Protein AF-X1B6C2-F1 (afdb_monomer)

Solvent-accessible surface area (backbone atoms only — not comparable to full-atom values): 7611 Å² total; per-residue (Å²): 133,59,72,67,57,54,52,52,53,50,26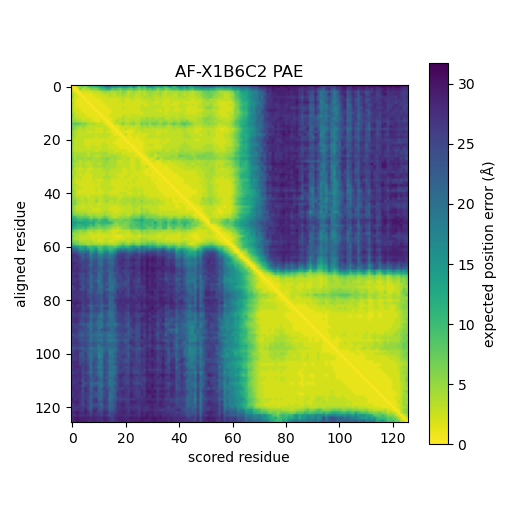,70,75,66,41,70,40,37,66,62,60,54,20,66,75,71,72,48,55,62,69,60,44,48,56,49,50,53,54,34,45,75,67,62,61,32,44,78,46,71,62,84,93,58,32,28,34,27,59,69,63,59,90,86,59,71,65,80,80,78,81,87,82,86,84,79,71,45,77,91,57,55,52,69,60,54,50,51,53,51,36,61,76,67,40,37,83,79,76,36,54,72,70,56,41,54,52,51,51,52,55,51,38,53,55,47,48,52,43,57,76,65,59,82,61,126

Sequence (126 aa):
MKTKDKIIKYIQKHGAVSGKEISEHIGITRQAINKHIKKLLQSGLILKSGITRGAQYYIPQKPSQIRKSESLKRTYLLKNLAEDEVFNEFSILMNLSKNLTKNAFEIVRYVFNEILNNAIEHSQSD

InterPro domains:
  IPR011991 ArsR-like helix-turn-helix domain [cd00090] (6-59)
  IPR036388 Winged helix-like DNA-binding domain superfamily [G3DSA:1.10.10.10] (1-63)
  IPR036390 Winged helix DNA-binding domain superfamily [SSF46785] (3-65)

Foldseek 3Di:
DDLLVLLLVVQVVPFWADLVVSCVVSVHDSVVSVVSVVVCVVVLQWDWDDDDPPTIIHGPDDLVCPDPPPPDDDDDQLVVDDQLVVVVVVCVVNVVVVNDDPVRSVVCSVVSSV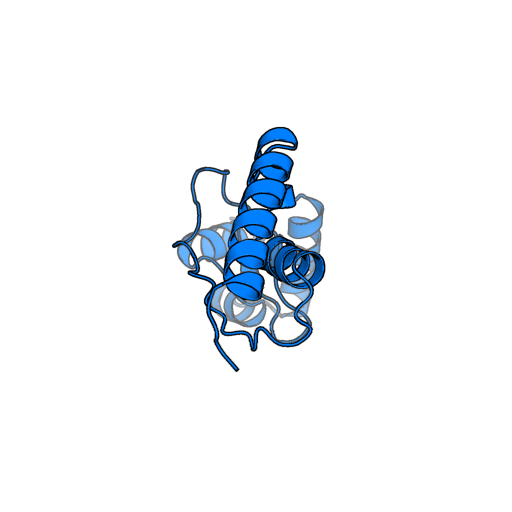VSVCCSVPVPRD

Secondary structure (DSSP, 8-state):
--HHHHHHHHHHHHSSEEHHHHHHHHT--HHHHHHHHHHHHHTTSSEEESSGGG-EEE----TT---S----------TT--HHHHHHHHHHHTTHHHHS-HHHHHHHHHHHHHHHH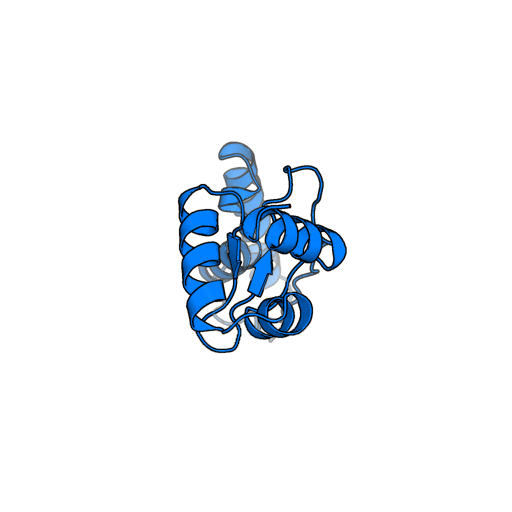HHHHHS---

pLDDT: mean 82.68, std 12.17, range [41.53, 96.88]

Organism: NCBI:txid412755

Structure (mmCIF, N/CA/C/O backbone):
data_AF-X1B6C2-F1
#
_entry.id   AF-X1B6C2-F1
#
loop_
_atom_site.group_PDB
_atom_site.id
_atom_site.type_symbol
_atom_site.label_atom_id
_atom_site.label_alt_id
_atom_site.label_comp_id
_atom_site.label_asym_id
_atom_site.label_entity_id
_atom_site.label_seq_id
_atom_site.pdbx_PDB_ins_code
_atom_site.Cartn_x
_atom_site.Cartn_y
_atom_site.Cartn_z
_atom_site.occupancy
_atom_site.B_iso_or_equiv
_atom_site.auth_seq_id
_atom_site.auth_comp_id
_atom_site.auth_asym_id
_atom_site.auth_atom_id
_atom_site.pdbx_PDB_model_num
ATOM 1 N N . MET A 1 1 ? -23.268 -0.849 27.016 1.00 58.91 1 MET A N 1
ATOM 2 C CA . MET A 1 1 ? -22.109 -0.822 26.083 1.00 58.91 1 MET A CA 1
ATOM 3 C C . MET A 1 1 ? -22.171 0.453 25.252 1.00 58.91 1 MET A C 1
ATOM 5 O O . MET A 1 1 ? -23.235 0.723 24.702 1.00 58.91 1 MET A O 1
ATOM 9 N N . LYS A 1 2 ? -21.098 1.252 25.177 1.00 82.06 2 LYS A N 1
ATOM 10 C CA . LYS A 1 2 ? -21.114 2.520 24.425 1.00 82.06 2 LYS A CA 1
ATOM 11 C C . LYS A 1 2 ? -21.089 2.225 22.917 1.00 82.06 2 LYS A C 1
ATOM 13 O O . LYS A 1 2 ? -20.524 1.224 22.485 1.00 82.06 2 LYS A O 1
ATOM 18 N N . THR A 1 3 ? -21.669 3.102 22.096 1.00 82.50 3 THR A N 1
ATOM 19 C CA . THR A 1 3 ? -21.735 2.944 20.625 1.00 82.50 3 THR A CA 1
ATOM 20 C C . THR A 1 3 ? -20.359 2.720 19.990 1.00 82.50 3 THR A C 1
ATOM 22 O O . THR A 1 3 ? -20.222 1.915 19.077 1.00 82.50 3 THR A O 1
ATOM 25 N N . LYS A 1 4 ? -19.318 3.371 20.525 1.00 82.94 4 LYS A N 1
ATOM 26 C CA . LYS A 1 4 ? -17.924 3.188 20.092 1.00 82.94 4 LYS A CA 1
ATOM 27 C C . LYS A 1 4 ? -17.448 1.737 20.235 1.00 82.94 4 LYS A C 1
ATOM 29 O O . LYS A 1 4 ? -16.837 1.214 19.312 1.00 82.94 4 LYS A O 1
ATOM 34 N N . ASP A 1 5 ? -17.780 1.086 21.347 1.00 84.75 5 ASP A N 1
ATOM 35 C CA . ASP A 1 5 ? -17.354 -0.289 21.632 1.00 84.75 5 ASP A CA 1
ATOM 36 C C . ASP A 1 5 ? -18.027 -1.279 20.674 1.00 84.75 5 ASP A C 1
ATOM 38 O O . ASP A 1 5 ? -17.414 -2.254 20.248 1.00 84.75 5 ASP A O 1
ATOM 42 N N . LYS A 1 6 ? -19.287 -1.008 20.297 1.00 88.12 6 LYS A N 1
ATOM 43 C CA . LYS A 1 6 ? -20.006 -1.793 19.282 1.00 88.12 6 LYS A CA 1
ATOM 44 C C . LYS A 1 6 ? -19.346 -1.671 17.907 1.00 88.12 6 LYS A C 1
ATOM 46 O O . LYS A 1 6 ? -19.156 -2.687 17.250 1.00 88.12 6 LYS A O 1
ATOM 51 N N . ILE A 1 7 ? -18.953 -0.457 17.507 1.00 87.06 7 ILE A N 1
ATOM 52 C CA . ILE A 1 7 ? -18.239 -0.213 16.242 1.00 87.06 7 ILE A CA 1
ATOM 53 C C . ILE A 1 7 ? -16.921 -0.993 16.224 1.00 87.06 7 ILE A C 1
ATOM 55 O O . ILE A 1 7 ? -16.661 -1.729 15.280 1.00 87.06 7 ILE A O 1
ATOM 59 N N . ILE A 1 8 ? -16.122 -0.888 17.288 1.00 86.00 8 ILE A N 1
ATOM 60 C CA . ILE A 1 8 ? -14.834 -1.586 17.389 1.00 86.00 8 ILE A CA 1
ATOM 61 C C . ILE A 1 8 ? -15.025 -3.104 17.312 1.00 86.00 8 ILE A C 1
ATOM 63 O O . ILE A 1 8 ? -14.364 -3.746 16.500 1.00 86.00 8 ILE A O 1
ATOM 67 N N . LYS A 1 9 ? -15.955 -3.681 18.088 1.00 87.31 9 LYS A N 1
ATOM 68 C CA . LYS A 1 9 ? -16.240 -5.127 18.039 1.00 87.31 9 LYS A CA 1
ATOM 69 C C . LYS A 1 9 ? -16.702 -5.585 16.657 1.00 87.31 9 LYS A C 1
ATOM 71 O O . LYS A 1 9 ? -16.320 -6.663 16.212 1.00 87.31 9 LYS A O 1
ATOM 76 N N . TYR A 1 10 ? -17.512 -4.777 15.976 1.00 88.06 10 TYR A N 1
ATOM 77 C CA . TYR A 1 10 ? -17.999 -5.109 14.642 1.00 88.06 10 TYR A CA 1
ATOM 78 C C . TYR A 1 10 ? -16.865 -5.147 13.613 1.00 88.06 10 TYR A C 1
ATOM 80 O O . TYR A 1 10 ? -16.750 -6.124 12.873 1.00 88.06 10 TYR A O 1
ATOM 88 N N . ILE A 1 11 ? -15.995 -4.132 13.625 1.00 87.81 11 ILE A N 1
ATOM 89 C CA . ILE A 1 11 ? -14.803 -4.063 12.771 1.00 87.81 11 ILE A CA 1
ATOM 90 C C . ILE A 1 11 ? -13.833 -5.209 13.110 1.00 87.81 11 ILE A C 1
ATOM 92 O O . ILE A 1 11 ? -13.309 -5.852 12.211 1.00 87.81 11 ILE A O 1
ATOM 96 N N . GLN A 1 12 ? -13.629 -5.534 14.392 1.00 83.81 12 GLN A N 1
ATOM 97 C CA . GLN A 1 12 ? -12.795 -6.676 14.800 1.00 83.81 12 GLN A CA 1
ATOM 98 C C . GLN A 1 12 ? -13.311 -8.010 14.251 1.00 83.81 12 GLN A C 1
ATOM 100 O O . GLN A 1 12 ? -12.510 -8.853 13.860 1.00 83.81 12 GLN A O 1
ATOM 105 N N . LYS A 1 13 ? -14.634 -8.203 14.217 1.00 84.69 13 LYS A N 1
ATOM 106 C CA . LYS A 1 13 ? -15.253 -9.450 13.754 1.00 84.69 13 LYS A CA 1
ATOM 107 C C . LYS A 1 13 ? -15.227 -9.610 12.228 1.00 84.69 13 LYS A C 1
ATOM 109 O O . LYS A 1 13 ? -15.111 -10.733 11.757 1.00 84.69 13 LYS A O 1
ATOM 114 N N . HIS A 1 14 ? -15.340 -8.516 11.474 1.00 79.94 14 HIS A N 1
ATOM 115 C CA . HIS A 1 14 ? -15.505 -8.555 10.010 1.00 79.94 14 HIS A CA 1
ATOM 116 C C . HIS A 1 14 ? -14.296 -8.012 9.228 1.00 79.94 14 HIS A C 1
ATOM 118 O O . HIS A 1 14 ? -14.259 -8.105 8.006 1.00 79.94 14 HIS A O 1
ATOM 124 N N . GLY A 1 15 ? -13.289 -7.455 9.905 1.00 83.00 15 GLY A N 1
ATOM 125 C CA . GLY A 1 15 ? -12.107 -6.880 9.268 1.00 83.00 15 GLY A CA 1
ATOM 126 C C . GLY A 1 15 ? -12.367 -5.480 8.707 1.00 83.00 15 GLY A C 1
ATOM 127 O O . GLY A 1 15 ? -12.557 -4.532 9.467 1.00 83.00 15 GLY A O 1
ATOM 128 N N . ALA A 1 16 ? -12.299 -5.328 7.383 1.00 83.25 16 ALA A N 1
ATOM 129 C CA . ALA A 1 16 ? -12.531 -4.053 6.707 1.00 83.25 16 ALA A CA 1
ATOM 130 C C . ALA A 1 16 ? -14.019 -3.894 6.372 1.00 83.25 16 ALA A C 1
ATOM 132 O O . ALA A 1 16 ? -14.571 -4.687 5.619 1.00 83.25 16 ALA A O 1
ATOM 133 N N . VAL A 1 17 ? -14.659 -2.863 6.924 1.00 87.62 17 VAL A N 1
ATOM 134 C CA . VAL A 1 17 ? -16.105 -2.634 6.777 1.00 87.62 17 VAL A CA 1
ATOM 135 C C . VAL A 1 17 ? -16.413 -1.194 6.394 1.00 87.62 17 VAL A C 1
ATOM 137 O O . VAL A 1 17 ? -15.744 -0.251 6.814 1.00 87.62 17 VAL A O 1
ATOM 140 N N . SER A 1 18 ? -17.453 -0.996 5.604 1.00 88.56 18 SER A N 1
ATOM 141 C CA . SER A 1 18 ? -17.947 0.311 5.192 1.00 88.56 18 SER A CA 1
ATOM 142 C C . SER A 1 18 ? -18.776 0.988 6.286 1.00 88.56 18 SER A C 1
ATOM 144 O O . SER A 1 18 ? -19.364 0.357 7.165 1.00 88.56 18 SER A O 1
ATOM 146 N N . GLY A 1 19 ? -18.908 2.313 6.192 1.00 84.69 19 GLY A N 1
ATOM 147 C CA . GLY A 1 19 ? -19.801 3.065 7.080 1.00 84.69 19 GLY A CA 1
ATOM 148 C C . GLY A 1 19 ? -21.273 2.639 6.967 1.00 84.69 19 GLY A C 1
ATOM 149 O O . GLY A 1 19 ? -22.016 2.774 7.937 1.00 84.69 19 GLY A O 1
ATOM 150 N N . LYS A 1 20 ? -21.688 2.101 5.809 1.00 86.12 20 LYS A N 1
ATOM 151 C CA . LYS A 1 20 ? -23.044 1.581 5.582 1.00 86.12 20 LYS A CA 1
ATOM 152 C C . LYS A 1 20 ? -23.289 0.323 6.416 1.00 86.12 20 LYS A C 1
ATOM 154 O O . LYS A 1 20 ? -24.253 0.299 7.170 1.00 86.12 20 LYS A O 1
ATOM 159 N N . GLU A 1 21 ? -22.382 -0.647 6.355 1.00 86.94 21 GLU A N 1
ATOM 160 C CA . GLU A 1 21 ? -22.498 -1.907 7.105 1.00 86.94 21 GLU A CA 1
ATOM 161 C C . GLU A 1 21 ? -22.519 -1.667 8.618 1.00 86.94 21 GLU A C 1
ATOM 163 O O . GLU A 1 21 ? -23.326 -2.248 9.338 1.00 86.94 21 GLU A O 1
ATOM 168 N N . ILE A 1 22 ? -21.683 -0.744 9.110 1.00 88.12 22 ILE A N 1
ATOM 169 C CA . ILE A 1 22 ? -21.675 -0.375 10.533 1.00 88.12 22 ILE A CA 1
ATOM 170 C C . ILE A 1 22 ? -23.008 0.297 10.924 1.00 88.12 22 ILE A C 1
ATOM 172 O O . ILE A 1 22 ? -23.542 0.038 12.003 1.00 88.12 22 ILE A O 1
ATOM 176 N N . SER A 1 23 ? -23.555 1.161 10.061 1.00 88.31 23 SER A N 1
ATOM 177 C CA . SER A 1 23 ? -24.833 1.857 10.283 1.00 88.31 23 SER A CA 1
ATOM 178 C C . SER A 1 23 ? -26.006 0.881 10.367 1.00 88.31 23 SER A C 1
ATOM 180 O O . SER A 1 23 ? -26.807 0.985 11.295 1.00 88.31 23 SER A O 1
ATOM 182 N N . GLU A 1 24 ? -26.067 -0.081 9.445 1.00 88.25 24 GLU A N 1
ATOM 183 C CA . GLU A 1 24 ? -27.107 -1.114 9.378 1.00 88.25 24 GLU A CA 1
ATOM 184 C C . GLU A 1 24 ? -27.029 -2.070 10.569 1.00 88.25 24 GLU A C 1
ATOM 186 O O . GLU A 1 24 ? -28.045 -2.352 11.196 1.00 88.25 24 GLU A O 1
ATOM 191 N N . HIS A 1 25 ? -25.825 -2.497 10.958 1.00 87.62 25 HIS A N 1
ATOM 192 C CA . HIS A 1 25 ? -25.656 -3.413 12.084 1.00 87.62 25 HIS A CA 1
ATOM 193 C C . HIS A 1 25 ? -25.990 -2.781 13.443 1.00 87.62 25 HIS A C 1
ATOM 195 O O . HIS A 1 25 ? -26.537 -3.435 14.328 1.00 87.62 25 HIS A O 1
ATOM 201 N N . ILE A 1 26 ? -25.624 -1.512 13.646 1.00 86.44 26 ILE A N 1
ATOM 202 C CA . ILE A 1 26 ? -25.802 -0.833 14.939 1.00 86.44 26 ILE A CA 1
ATOM 203 C C . ILE A 1 26 ? -27.188 -0.177 15.047 1.00 86.44 26 ILE A C 1
ATOM 205 O O . ILE A 1 26 ? -27.621 0.131 16.159 1.00 86.44 26 ILE A O 1
ATOM 209 N N . GLY A 1 27 ? -27.891 0.014 13.926 1.00 86.56 27 GLY A N 1
ATOM 210 C CA . GLY A 1 27 ? -29.229 0.609 13.892 1.00 86.56 27 GLY A CA 1
ATOM 211 C C . GLY A 1 27 ? -29.227 2.113 14.172 1.00 86.56 27 GLY A C 1
ATOM 212 O O . GLY A 1 27 ? -30.148 2.631 14.795 1.00 86.56 27 GLY A O 1
ATOM 213 N N . ILE A 1 28 ? -28.172 2.824 13.761 1.00 86.50 28 ILE A N 1
ATOM 214 C CA . ILE A 1 28 ? -28.054 4.280 13.934 1.00 86.50 28 ILE A CA 1
ATOM 215 C C . ILE A 1 28 ? -27.825 4.974 12.597 1.00 86.50 28 ILE A C 1
ATOM 217 O O . ILE A 1 28 ? -27.328 4.371 11.647 1.00 86.50 28 ILE A O 1
ATOM 221 N N . THR A 1 29 ? -28.155 6.264 12.528 1.00 86.88 29 THR A N 1
ATOM 222 C CA . THR A 1 29 ? -28.022 7.044 11.294 1.00 86.88 29 THR A CA 1
ATOM 223 C C . THR A 1 29 ? -26.562 7.167 10.849 1.00 86.88 29 THR A C 1
ATOM 225 O O . THR A 1 29 ? -25.631 7.216 11.661 1.00 86.88 29 THR A O 1
ATOM 228 N N . ARG A 1 30 ? -26.350 7.316 9.536 1.00 83.12 30 ARG A N 1
ATOM 229 C CA . ARG A 1 30 ? -25.013 7.545 8.958 1.00 83.12 30 ARG A CA 1
ATOM 230 C C . ARG A 1 30 ? -24.312 8.769 9.555 1.00 83.12 30 ARG A C 1
ATOM 232 O O . ARG A 1 30 ? -23.100 8.762 9.737 1.00 83.12 30 ARG A O 1
ATOM 239 N N . GLN A 1 31 ? -25.068 9.810 9.898 1.00 85.62 31 GLN A N 1
ATOM 240 C CA . GLN A 1 31 ? -24.543 11.030 10.520 1.00 85.62 31 GLN A CA 1
ATOM 241 C C . GLN A 1 31 ? -23.974 10.747 11.920 1.00 85.62 31 GLN A C 1
ATOM 243 O O . GLN A 1 31 ? -22.869 11.188 12.248 1.00 85.62 31 GLN A O 1
ATOM 248 N N . ALA A 1 32 ? -24.687 9.952 12.726 1.00 86.19 32 ALA A N 1
ATOM 249 C CA . ALA A 1 32 ? -24.223 9.525 14.042 1.00 86.19 32 ALA A CA 1
ATOM 250 C C . ALA A 1 32 ? -22.983 8.620 13.937 1.00 86.19 32 ALA A C 1
ATOM 252 O O . ALA A 1 32 ? -22.004 8.829 14.661 1.00 86.19 32 ALA A O 1
ATOM 253 N N . ILE A 1 33 ? -22.979 7.679 12.985 1.00 88.56 33 ILE A N 1
ATOM 254 C CA . ILE A 1 33 ? -21.820 6.826 12.666 1.00 88.56 33 ILE A CA 1
ATOM 255 C C . ILE A 1 33 ? -20.600 7.681 12.327 1.00 88.56 33 ILE A C 1
ATOM 257 O O . ILE A 1 33 ? -19.548 7.506 12.939 1.00 88.56 33 ILE A O 1
ATOM 261 N N . ASN A 1 34 ? -20.743 8.653 11.424 1.00 86.81 34 ASN A N 1
ATOM 262 C CA . ASN A 1 34 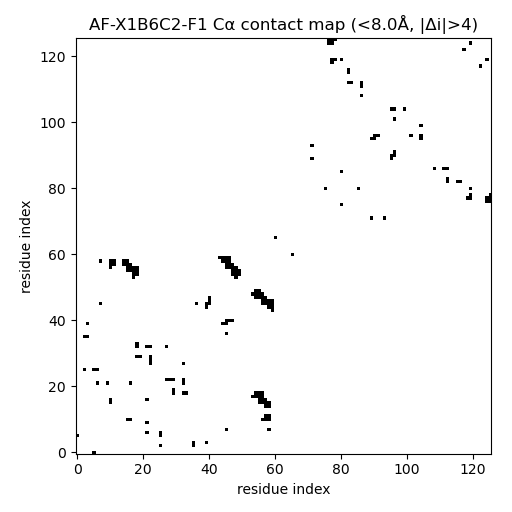? -19.644 9.516 10.991 1.00 86.81 34 ASN A CA 1
ATOM 263 C C . ASN A 1 34 ? -19.022 10.290 12.161 1.00 86.81 34 ASN A C 1
ATOM 265 O O . ASN A 1 34 ? -17.798 10.404 12.243 1.00 86.81 34 ASN A O 1
ATOM 269 N N . LYS A 1 35 ? -19.835 10.765 13.115 1.00 89.44 35 LYS A N 1
ATOM 270 C CA . LYS A 1 35 ? -19.344 11.426 14.336 1.00 89.44 35 LYS A CA 1
ATOM 271 C C . LYS A 1 35 ? -18.506 10.482 15.201 1.00 89.44 35 LYS A C 1
ATOM 273 O O . LYS A 1 35 ? -17.469 10.889 15.727 1.00 89.44 35 LYS A O 1
ATOM 278 N N . HIS A 1 36 ? -18.934 9.230 15.359 1.00 89.38 36 HIS A N 1
ATOM 279 C CA . HIS A 1 36 ? -18.184 8.229 16.120 1.00 89.38 36 HIS A CA 1
ATOM 280 C C . HIS A 1 36 ? -16.905 7.796 15.403 1.00 89.38 36 HIS A C 1
ATOM 282 O O . HIS A 1 36 ? -15.848 7.787 16.029 1.00 89.38 36 HIS A O 1
ATOM 288 N N . ILE A 1 37 ? -16.984 7.519 14.103 1.00 88.19 37 ILE A N 1
ATOM 289 C CA . ILE A 1 37 ? -15.845 7.163 13.253 1.00 88.19 37 ILE A CA 1
ATOM 290 C C . ILE A 1 37 ? -14.796 8.271 13.264 1.00 88.19 37 ILE A C 1
ATOM 292 O O . ILE A 1 37 ? -13.625 7.981 13.477 1.00 88.19 37 ILE A O 1
ATOM 296 N N . LYS A 1 38 ? -15.192 9.544 13.128 1.00 88.19 38 LYS A N 1
ATOM 297 C CA . LYS A 1 38 ? -14.256 10.676 13.194 1.00 88.19 38 LYS A CA 1
ATOM 298 C C . LYS A 1 38 ? -13.482 10.694 14.514 1.00 88.19 38 LYS A C 1
ATOM 300 O O . LYS A 1 38 ? -12.267 10.852 14.496 1.00 88.19 38 LYS A O 1
ATOM 305 N N . LYS A 1 39 ? -14.160 10.466 15.646 1.00 87.12 39 LYS A N 1
ATOM 306 C CA . LYS A 1 39 ? -13.501 10.369 16.960 1.00 87.12 39 LYS A CA 1
ATOM 307 C C . LYS A 1 39 ? -12.570 9.157 17.067 1.00 87.12 39 LYS A C 1
ATOM 309 O O . LYS A 1 39 ? -11.528 9.273 17.694 1.00 87.12 39 LYS A O 1
ATOM 314 N N . LEU A 1 40 ? -12.948 8.014 16.491 1.00 85.62 40 LEU A N 1
ATOM 315 C CA . LEU A 1 40 ? -12.145 6.784 16.514 1.00 85.62 40 LEU A CA 1
ATOM 316 C C . LEU A 1 40 ? -10.904 6.874 15.609 1.00 85.62 40 LEU A C 1
ATOM 318 O O . LEU A 1 40 ? -9.854 6.349 15.971 1.00 85.62 40 LEU A O 1
ATOM 322 N N . LEU A 1 41 ? -11.015 7.563 14.469 1.00 83.94 41 LEU A N 1
ATOM 323 C CA . LEU A 1 41 ? -9.890 7.900 13.592 1.00 83.94 41 LEU A CA 1
ATOM 324 C C . LEU A 1 41 ? -8.926 8.862 14.295 1.00 83.94 41 LEU A C 1
ATOM 326 O O . LEU A 1 41 ? -7.727 8.617 14.309 1.00 83.94 41 LEU A O 1
ATOM 330 N N . GLN A 1 42 ? -9.451 9.920 14.926 1.00 80.31 42 GLN A N 1
ATOM 331 C CA . GLN A 1 42 ? -8.643 10.878 15.694 1.00 80.31 42 GLN A CA 1
ATOM 332 C C . GLN A 1 42 ? -7.898 10.221 16.859 1.00 80.31 42 GLN A C 1
ATOM 334 O O . GLN A 1 42 ? -6.782 10.619 17.166 1.00 80.31 42 GLN A O 1
ATOM 339 N N . SER A 1 43 ? -8.493 9.211 17.499 1.00 78.06 43 SER A N 1
ATOM 340 C CA . SER A 1 43 ? -7.839 8.455 18.569 1.00 78.06 43 SER A CA 1
ATOM 341 C C . SER A 1 43 ? -6.947 7.312 18.069 1.00 78.06 43 SER A C 1
ATOM 343 O O . SER A 1 43 ? -6.463 6.542 18.891 1.00 78.06 43 SER A O 1
ATOM 345 N N . GLY A 1 44 ? -6.794 7.123 16.752 1.00 78.12 44 GLY A N 1
ATOM 346 C CA . GLY A 1 44 ? -5.976 6.053 16.169 1.00 78.12 44 GLY A CA 1
ATOM 347 C C . GLY A 1 44 ? -6.481 4.628 16.430 1.00 78.12 44 GLY A C 1
ATOM 348 O O . GLY A 1 44 ? -5.732 3.676 16.247 1.00 78.12 44 GLY A O 1
ATOM 349 N N . LEU A 1 45 ? -7.737 4.454 16.859 1.00 81.00 45 LEU A N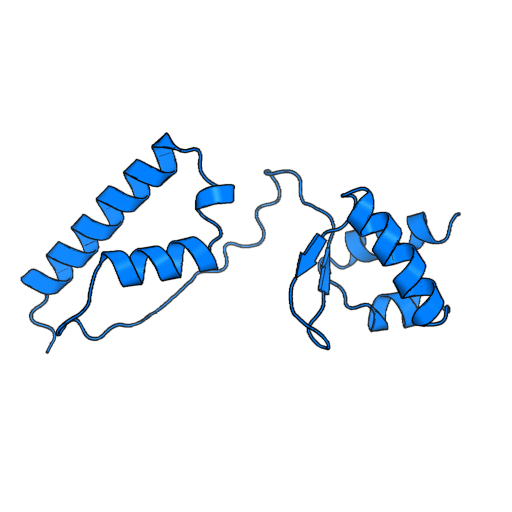 1
ATOM 350 C CA . LEU A 1 45 ? -8.310 3.134 17.175 1.00 81.00 45 LEU A CA 1
ATOM 351 C C . LEU A 1 45 ? -8.810 2.393 15.930 1.00 81.00 45 LEU A C 1
ATOM 353 O O . LEU A 1 45 ? -8.995 1.179 15.969 1.00 81.00 45 LEU A O 1
ATOM 357 N N . ILE A 1 46 ? -9.061 3.124 14.844 1.00 86.25 46 ILE A N 1
ATOM 358 C CA . ILE A 1 46 ? -9.418 2.594 13.527 1.00 86.25 46 ILE A CA 1
ATOM 359 C C . ILE A 1 46 ? -8.630 3.356 12.461 1.00 86.25 46 ILE A C 1
ATOM 361 O O . ILE A 1 46 ? -8.264 4.513 12.664 1.00 86.25 46 ILE A O 1
ATOM 365 N N . LEU A 1 47 ? -8.417 2.727 11.314 1.00 83.00 47 LEU A N 1
ATOM 366 C CA . LEU A 1 47 ? -7.854 3.330 10.112 1.00 83.00 47 LEU A CA 1
ATOM 367 C C . LEU A 1 47 ? -8.894 3.319 8.992 1.00 83.00 47 LEU A C 1
ATOM 369 O O . LEU A 1 47 ? -9.847 2.539 9.024 1.00 83.00 47 LEU A O 1
ATOM 373 N N . LYS A 1 48 ? -8.709 4.203 8.011 1.00 84.19 48 LYS A N 1
ATOM 374 C CA . LYS A 1 48 ? -9.556 4.318 6.821 1.00 84.19 48 LYS A CA 1
ATOM 375 C C . LYS A 1 48 ? -8.728 3.986 5.579 1.00 84.19 48 LYS A C 1
ATOM 377 O O . LYS A 1 48 ? -7.651 4.545 5.415 1.00 84.19 48 LYS A O 1
ATOM 382 N N . SER A 1 49 ? -9.261 3.137 4.705 1.00 79.12 49 SER A N 1
ATOM 383 C CA . SER A 1 49 ? -8.770 2.918 3.339 1.00 79.12 49 SER A CA 1
ATOM 384 C C . SER A 1 49 ? -9.845 3.338 2.335 1.00 79.12 49 SER A C 1
ATOM 386 O O . SER A 1 49 ? -11.035 3.262 2.642 1.00 79.12 49 SER A O 1
ATOM 388 N N . GLY A 1 50 ? -9.434 3.801 1.156 1.00 73.94 50 GLY A N 1
ATOM 389 C CA . GLY A 1 50 ? -10.335 4.220 0.084 1.00 73.94 50 GLY A CA 1
ATOM 390 C C . GLY A 1 50 ? -10.937 5.622 0.242 1.00 73.94 50 GLY A C 1
ATOM 391 O O . GLY A 1 50 ? -10.880 6.275 1.293 1.00 73.94 50 GLY A O 1
ATOM 392 N N . ILE A 1 51 ? -11.542 6.092 -0.849 1.00 69.19 51 ILE A N 1
ATOM 393 C CA . ILE A 1 51 ? -12.104 7.439 -0.994 1.00 69.19 51 ILE A CA 1
ATOM 394 C C . ILE A 1 51 ? -13.623 7.329 -1.189 1.00 69.19 51 ILE A C 1
ATOM 396 O O . ILE A 1 51 ? -14.117 6.379 -1.792 1.00 69.19 51 ILE A O 1
ATOM 400 N N . THR A 1 52 ? -14.367 8.299 -0.647 1.00 70.62 52 THR A N 1
ATOM 401 C CA . THR A 1 52 ? -15.827 8.448 -0.816 1.00 70.62 52 THR A CA 1
ATOM 402 C C . THR A 1 52 ? -16.637 7.159 -0.568 1.00 70.62 52 THR A C 1
ATOM 404 O O . THR A 1 52 ? -16.761 6.736 0.581 1.00 70.62 52 THR A O 1
ATOM 407 N N . ARG A 1 53 ? -17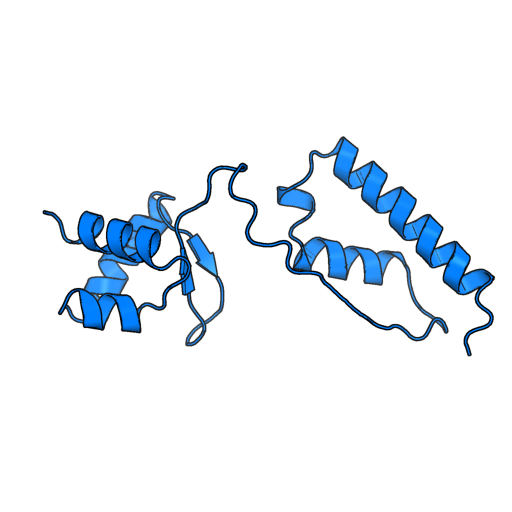.213 6.547 -1.613 1.00 65.38 53 ARG A N 1
ATOM 408 C CA . ARG A 1 53 ? -18.075 5.352 -1.558 1.00 65.38 53 ARG A CA 1
ATOM 409 C C . ARG A 1 53 ? -17.298 4.057 -1.307 1.00 65.38 53 ARG A C 1
ATOM 411 O O . ARG A 1 53 ? -17.893 3.106 -0.816 1.00 65.38 53 ARG A O 1
ATOM 418 N N . GLY A 1 54 ? -15.995 4.043 -1.589 1.00 73.31 54 GLY A N 1
ATOM 419 C CA . GLY A 1 54 ? -15.097 2.917 -1.315 1.00 73.31 54 GLY A CA 1
ATOM 420 C C . GLY A 1 54 ? -14.432 2.981 0.061 1.00 73.31 54 GLY A C 1
ATOM 421 O O . GLY A 1 54 ? -13.500 2.228 0.319 1.00 73.31 54 GLY A O 1
ATOM 422 N N . ALA A 1 55 ? -14.855 3.902 0.934 1.00 79.88 55 ALA A N 1
ATOM 423 C CA . ALA A 1 55 ? -14.262 4.054 2.255 1.00 79.88 55 ALA A CA 1
ATOM 424 C C . ALA A 1 55 ? -14.546 2.835 3.148 1.00 79.88 55 ALA A C 1
ATOM 426 O O . ALA A 1 55 ? -15.693 2.585 3.534 1.00 79.88 55 ALA A O 1
ATOM 427 N N . GLN A 1 56 ? -13.482 2.136 3.531 1.00 85.12 56 GLN A N 1
ATOM 428 C CA . GLN A 1 56 ? -13.502 1.024 4.472 1.00 85.12 56 GLN A CA 1
ATOM 429 C C . GLN A 1 56 ? -12.736 1.377 5.745 1.00 85.12 56 GLN A C 1
ATOM 431 O O . GLN A 1 56 ? -11.696 2.035 5.709 1.00 85.12 56 GLN A O 1
ATOM 436 N N . TYR A 1 57 ? -13.250 0.913 6.877 1.00 86.62 57 TYR A N 1
ATOM 437 C CA . TYR A 1 57 ? -12.699 1.113 8.207 1.00 86.62 57 TYR A CA 1
ATOM 438 C C . TYR A 1 57 ? -12.226 -0.217 8.776 1.00 86.62 57 TYR A C 1
ATOM 440 O O . TYR A 1 57 ? -12.925 -1.221 8.668 1.00 86.62 57 TYR A O 1
ATOM 448 N N . TYR A 1 58 ? -11.047 -0.221 9.388 1.00 85.12 58 TYR A N 1
ATOM 449 C CA . TYR A 1 58 ? -10.428 -1.420 9.948 1.00 85.12 58 TYR A CA 1
ATOM 450 C C . TYR A 1 58 ? -9.649 -1.092 11.223 1.00 85.12 58 TYR A C 1
ATOM 452 O O . TYR A 1 58 ? -9.216 0.042 11.421 1.00 85.12 58 TYR A O 1
ATOM 460 N N . ILE A 1 59 ? -9.465 -2.081 12.098 1.00 85.25 59 ILE A N 1
ATOM 461 C CA . ILE A 1 59 ? -8.610 -1.930 13.282 1.00 85.25 59 ILE A CA 1
ATOM 462 C C . ILE A 1 59 ? -7.147 -1.907 12.820 1.00 85.25 59 ILE A C 1
ATOM 464 O O . ILE A 1 59 ? -6.777 -2.761 12.008 1.00 85.25 59 ILE A O 1
ATOM 468 N N . PRO A 1 60 ? -6.309 -0.971 13.308 1.00 74.25 60 PRO A N 1
ATOM 469 C CA . PRO A 1 60 ? -4.873 -1.046 13.114 1.00 74.25 60 PRO A CA 1
ATOM 470 C C . PRO A 1 60 ? -4.394 -2.360 13.716 1.00 74.25 60 PRO A C 1
ATOM 472 O O . PRO A 1 60 ? -4.409 -2.569 14.929 1.00 74.25 60 PRO A O 1
ATOM 475 N N . GLN A 1 61 ? -4.044 -3.283 12.832 1.00 64.31 61 GLN A N 1
ATOM 476 C CA . GLN A 1 61 ? -3.477 -4.552 13.224 1.00 64.31 61 GLN A CA 1
ATOM 477 C C . GLN A 1 61 ? -2.148 -4.277 13.924 1.00 64.31 61 GLN A C 1
ATOM 479 O O . GLN A 1 61 ? -1.352 -3.454 13.465 1.00 64.31 61 GLN A O 1
ATOM 484 N N . LYS A 1 62 ? -1.907 -4.967 15.046 1.00 52.25 62 LYS A N 1
ATOM 485 C CA . LYS A 1 62 ? -0.537 -5.117 15.540 1.00 52.25 62 LYS A CA 1
ATOM 486 C C . LYS A 1 62 ? 0.310 -5.642 14.366 1.00 52.25 62 LYS A C 1
ATOM 488 O O . LYS A 1 62 ? -0.225 -6.435 13.587 1.00 52.25 62 LYS A O 1
ATOM 493 N N . PRO A 1 63 ? 1.592 -5.258 14.245 1.00 49.91 63 PRO A N 1
ATOM 494 C CA . PRO A 1 63 ? 2.453 -5.657 13.125 1.00 49.91 63 PRO A CA 1
ATOM 495 C C . PRO A 1 63 ? 2.489 -7.174 12.839 1.00 49.91 63 PRO A C 1
ATOM 497 O O . PRO A 1 63 ? 2.908 -7.586 11.767 1.00 49.91 63 PRO A O 1
ATOM 500 N N . SER A 1 64 ? 2.016 -8.010 13.768 1.00 41.53 64 SER A N 1
ATOM 501 C CA . SER A 1 64 ? 1.908 -9.463 13.643 1.00 41.53 64 SER A CA 1
ATOM 502 C C . SER A 1 64 ? 0.673 -9.999 12.902 1.00 41.53 64 SER A C 1
ATOM 504 O O . SER A 1 64 ? 0.618 -11.196 12.642 1.00 41.53 64 SER A O 1
ATOM 506 N N . GLN A 1 65 ? -0.319 -9.178 12.544 1.00 42.84 65 GLN A N 1
ATOM 507 C CA . GLN A 1 65 ? -1.427 -9.607 11.678 1.00 42.84 65 GLN A CA 1
ATOM 508 C C . GLN A 1 65 ? -1.249 -9.028 10.279 1.00 42.84 65 GLN A C 1
ATOM 510 O O . GLN A 1 65 ? -2.062 -8.242 9.801 1.00 42.84 65 GLN A O 1
ATOM 515 N N . ILE A 1 66 ? -0.157 -9.425 9.631 1.00 45.22 66 ILE A N 1
ATOM 516 C CA . ILE A 1 66 ? 0.020 -9.295 8.188 1.00 45.22 66 ILE A CA 1
ATOM 517 C C . ILE A 1 66 ? -1.215 -9.945 7.551 1.00 45.22 66 ILE A C 1
ATOM 519 O O . ILE A 1 66 ? -1.430 -11.154 7.661 1.00 45.22 66 ILE A O 1
ATOM 523 N N . ARG A 1 67 ? -2.092 -9.119 6.966 1.00 44.22 67 ARG A N 1
ATOM 524 C CA . ARG A 1 67 ? -3.177 -9.579 6.089 1.00 44.22 67 ARG A CA 1
ATOM 525 C C . ARG A 1 67 ? -2.568 -10.544 5.079 1.00 44.22 67 ARG A C 1
ATOM 527 O O . ARG A 1 67 ? -1.436 -10.302 4.671 1.00 44.22 67 ARG A O 1
ATOM 534 N N . LYS A 1 68 ? -3.299 -11.610 4.708 1.00 46.34 68 LYS A N 1
ATOM 535 C CA . LYS A 1 68 ? -2.946 -12.512 3.592 1.00 46.34 68 LYS A CA 1
ATOM 536 C C . LYS A 1 68 ? -2.158 -11.714 2.563 1.00 46.34 68 LYS A C 1
ATOM 538 O O . LYS A 1 68 ? -2.723 -10.752 2.055 1.00 46.34 68 LYS A O 1
ATOM 543 N N . SER A 1 69 ? -0.882 -12.064 2.378 1.00 52.91 69 SER A N 1
ATOM 544 C CA . SER A 1 69 ? 0.023 -11.403 1.439 1.00 52.91 69 SER A CA 1
ATOM 545 C C . SER A 1 69 ? -0.746 -11.167 0.145 1.00 52.91 69 SER A C 1
ATOM 547 O O . SER A 1 69 ? -1.062 -12.124 -0.565 1.00 52.91 69 SER A O 1
ATOM 549 N N . GLU A 1 70 ? -1.181 -9.928 -0.088 1.00 59.38 70 GLU A N 1
ATOM 550 C CA . GLU A 1 70 ? -1.765 -9.560 -1.365 1.00 59.38 70 GLU A CA 1
ATOM 551 C C . GLU A 1 70 ? -0.600 -9.664 -2.335 1.00 59.38 70 GLU A C 1
ATOM 553 O O . GLU A 1 70 ? 0.319 -8.848 -2.327 1.00 59.38 70 GLU A O 1
ATOM 558 N N . SER A 1 71 ? -0.569 -10.759 -3.091 1.00 70.38 71 SER A N 1
ATOM 559 C CA . SER A 1 71 ? 0.450 -10.966 -4.102 1.00 70.38 71 SER A CA 1
ATOM 560 C C . SER A 1 71 ? 0.228 -9.921 -5.188 1.00 70.38 71 SER A C 1
ATOM 562 O O . SER A 1 71 ? -0.705 -10.037 -5.987 1.00 70.38 71 SER A O 1
ATOM 564 N N . LEU A 1 72 ? 1.060 -8.885 -5.201 1.00 78.88 72 LEU A N 1
ATOM 565 C CA . LEU A 1 72 ? 1.080 -7.912 -6.279 1.00 78.88 72 LEU A CA 1
ATOM 566 C C . LEU A 1 72 ? 1.765 -8.549 -7.489 1.00 78.88 72 LEU A C 1
ATOM 568 O O . LEU A 1 72 ? 2.936 -8.915 -7.434 1.00 78.88 72 LEU A O 1
ATOM 572 N N . LYS A 1 73 ? 1.013 -8.691 -8.582 1.00 86.06 73 LYS A N 1
ATOM 573 C CA . LYS A 1 73 ? 1.522 -9.156 -9.872 1.00 86.06 73 LYS A CA 1
ATOM 574 C C . LYS A 1 73 ? 1.282 -8.084 -10.931 1.00 86.06 73 LYS A C 1
ATOM 576 O O . LYS A 1 73 ? 0.193 -7.505 -11.011 1.00 86.06 73 LYS A O 1
ATOM 581 N N . ARG A 1 74 ? 2.312 -7.826 -11.730 1.00 86.50 74 ARG A N 1
ATOM 582 C CA . ARG A 1 74 ? 2.322 -6.895 -12.861 1.00 86.50 74 ARG A CA 1
ATOM 583 C C . ARG A 1 74 ? 3.142 -7.498 -13.998 1.00 86.50 74 ARG A C 1
ATOM 585 O O . ARG A 1 74 ? 3.987 -8.359 -13.758 1.00 86.50 74 ARG A O 1
ATOM 592 N N . THR A 1 75 ? 2.862 -7.047 -15.211 1.00 89.62 75 THR A N 1
ATOM 593 C CA . THR A 1 75 ? 3.605 -7.391 -16.424 1.00 89.62 75 THR A CA 1
ATOM 594 C C . THR A 1 75 ? 3.993 -6.081 -17.086 1.00 89.62 75 THR A C 1
ATOM 596 O O . THR A 1 75 ? 3.140 -5.207 -17.229 1.00 89.62 75 THR A O 1
ATOM 599 N N . TYR A 1 76 ? 5.261 -5.953 -17.460 1.00 87.00 76 TYR A N 1
ATOM 600 C CA . TYR A 1 76 ? 5.817 -4.752 -18.070 1.00 87.00 76 TYR A CA 1
ATOM 601 C C . TYR A 1 76 ? 6.436 -5.106 -19.418 1.00 87.00 76 TYR A C 1
ATOM 603 O O . TYR A 1 76 ? 6.993 -6.193 -19.575 1.00 87.00 76 TYR A O 1
ATOM 611 N N . LEU A 1 77 ? 6.336 -4.180 -20.370 1.00 88.50 77 LEU A N 1
ATOM 612 C CA . LEU A 1 77 ? 7.192 -4.184 -21.549 1.00 88.50 77 LEU A CA 1
ATOM 613 C C . LEU A 1 77 ? 8.558 -3.639 -21.125 1.00 88.50 77 LEU A C 1
ATOM 615 O O . LEU A 1 77 ? 8.604 -2.600 -20.471 1.00 88.50 77 LEU A O 1
ATOM 619 N N . LEU A 1 78 ? 9.646 -4.325 -21.474 1.00 87.00 78 LEU A N 1
ATOM 620 C CA . LEU A 1 78 ? 10.989 -3.929 -21.030 1.00 87.00 78 LEU A CA 1
ATOM 621 C C . LEU A 1 78 ? 11.522 -2.699 -21.776 1.00 87.00 78 LEU A C 1
ATOM 623 O O . LEU A 1 78 ? 12.337 -1.949 -21.247 1.00 87.00 78 LEU A O 1
ATOM 627 N N . LYS A 1 79 ? 11.034 -2.450 -22.995 1.00 84.88 79 LYS A N 1
ATOM 628 C CA . LYS A 1 79 ? 11.447 -1.306 -23.809 1.00 84.88 79 LYS A CA 1
ATOM 629 C C . LYS A 1 79 ? 11.138 0.025 -23.112 1.00 84.88 79 LYS A C 1
ATOM 631 O O . LYS A 1 79 ? 9.973 0.356 -22.903 1.00 84.88 79 LYS A O 1
ATOM 636 N N . ASN A 1 80 ? 12.183 0.818 -22.853 1.00 86.19 80 ASN A N 1
ATOM 637 C CA . ASN A 1 80 ? 12.125 2.113 -22.154 1.00 86.19 80 ASN A CA 1
ATOM 638 C C . ASN A 1 80 ? 11.535 2.037 -20.732 1.00 86.19 80 ASN A C 1
ATOM 640 O O . ASN A 1 80 ? 10.998 3.031 -20.241 1.00 86.1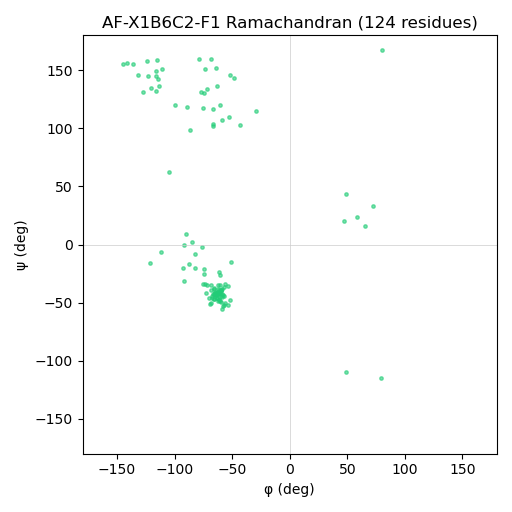9 80 ASN A O 1
ATOM 644 N N . LEU A 1 81 ? 11.588 0.870 -20.087 1.00 89.44 81 LEU A N 1
ATOM 645 C CA . LEU A 1 81 ? 11.131 0.722 -18.712 1.00 89.44 81 LEU A CA 1
ATOM 646 C C . LEU A 1 81 ? 12.151 1.357 -17.762 1.00 89.44 81 LEU A C 1
ATOM 648 O O . LEU A 1 81 ? 13.334 1.066 -17.867 1.00 89.44 81 LEU A O 1
ATOM 652 N N . ALA A 1 82 ? 11.692 2.206 -16.844 1.00 89.62 82 ALA A N 1
ATOM 653 C CA . ALA A 1 82 ? 12.538 2.800 -15.813 1.00 89.62 82 ALA A CA 1
ATOM 654 C C . ALA A 1 82 ? 12.370 2.038 -14.492 1.00 89.62 82 ALA A C 1
ATOM 656 O O . ALA A 1 82 ? 11.272 1.976 -13.930 1.00 89.62 82 ALA A O 1
ATOM 657 N N . GLU A 1 83 ? 13.452 1.471 -13.966 1.00 90.00 83 GLU A N 1
ATOM 658 C CA . GLU A 1 83 ? 13.420 0.571 -12.808 1.00 90.00 83 GLU A CA 1
ATOM 659 C C . GLU A 1 83 ? 12.954 1.296 -11.547 1.00 90.00 83 GLU A C 1
ATOM 661 O O . GLU A 1 83 ? 12.119 0.786 -10.798 1.00 90.00 83 GLU A O 1
ATOM 666 N N . ASP A 1 84 ? 13.439 2.525 -11.354 1.00 87.94 84 ASP A N 1
ATOM 667 C CA . ASP A 1 84 ? 13.054 3.377 -10.230 1.00 87.94 84 ASP A CA 1
ATOM 668 C C . ASP A 1 84 ? 11.555 3.724 -10.253 1.00 87.94 84 ASP A C 1
ATOM 670 O O . ASP A 1 84 ? 10.928 3.811 -9.194 1.00 87.94 84 ASP A O 1
ATOM 674 N N . GLU A 1 85 ? 10.946 3.896 -11.431 1.00 90.75 85 GLU A N 1
ATOM 675 C CA . GLU A 1 85 ? 9.502 4.147 -11.540 1.00 90.75 85 GLU A CA 1
ATOM 676 C C . GLU A 1 85 ? 8.697 2.915 -11.118 1.00 90.75 85 GLU A C 1
ATOM 678 O O . GLU A 1 85 ? 7.760 3.028 -10.319 1.00 90.75 85 GLU A O 1
ATOM 683 N N . VAL A 1 86 ? 9.111 1.729 -11.576 1.00 93.62 86 VAL A N 1
ATOM 684 C CA . VAL A 1 86 ? 8.484 0.454 -11.204 1.00 93.62 86 VAL A CA 1
ATOM 685 C C . VAL A 1 86 ? 8.630 0.198 -9.704 1.00 93.62 86 VAL A C 1
ATOM 687 O O . VAL A 1 86 ? 7.652 -0.139 -9.031 1.00 93.62 86 VAL A O 1
ATOM 690 N N . PHE A 1 87 ? 9.821 0.400 -9.139 1.00 93.81 87 PHE A N 1
ATOM 691 C CA . PHE A 1 87 ? 10.034 0.222 -7.706 1.00 93.81 87 PHE A CA 1
ATOM 692 C C . PHE A 1 87 ? 9.187 1.193 -6.875 1.00 93.81 87 PHE A C 1
ATOM 694 O O . PHE A 1 87 ? 8.589 0.791 -5.872 1.00 93.81 87 PHE A O 1
ATOM 701 N N . ASN A 1 88 ? 9.086 2.458 -7.293 1.00 88.62 88 ASN A N 1
ATOM 702 C CA . ASN A 1 88 ? 8.250 3.449 -6.618 1.00 88.62 88 ASN A CA 1
ATOM 703 C C . ASN A 1 88 ? 6.769 3.039 -6.620 1.00 88.62 88 ASN A C 1
ATOM 705 O O . ASN A 1 88 ? 6.115 3.137 -5.577 1.00 88.62 88 ASN A O 1
ATOM 709 N N . GLU A 1 89 ? 6.252 2.516 -7.737 1.00 88.25 89 GLU A N 1
ATOM 710 C CA . GLU A 1 89 ? 4.891 1.969 -7.816 1.00 88.25 89 GLU A CA 1
ATOM 711 C C . GLU A 1 89 ? 4.688 0.840 -6.787 1.00 88.25 89 GLU A C 1
ATOM 713 O O . GLU A 1 89 ? 3.770 0.897 -5.960 1.00 88.25 89 GLU A O 1
ATOM 718 N N . PHE A 1 90 ? 5.575 -0.161 -6.778 1.00 88.88 90 PHE A N 1
ATOM 719 C CA . PHE A 1 90 ? 5.509 -1.300 -5.853 1.00 88.88 90 PHE A CA 1
ATOM 720 C C . PHE A 1 90 ? 5.624 -0.874 -4.387 1.00 88.88 90 PHE A C 1
ATOM 722 O O . PHE A 1 90 ? 4.875 -1.359 -3.533 1.00 88.88 90 PHE A O 1
ATOM 729 N N . SER A 1 91 ? 6.533 0.054 -4.091 1.00 89.19 91 SER A N 1
ATOM 730 C CA . SER A 1 91 ? 6.762 0.595 -2.752 1.00 89.19 91 SER A CA 1
ATOM 731 C C . SER A 1 91 ? 5.498 1.225 -2.168 1.00 89.19 91 SER A C 1
ATOM 733 O O . SER A 1 91 ? 5.148 0.962 -1.011 1.00 89.19 91 SER A O 1
ATOM 735 N N . ILE A 1 92 ? 4.771 1.994 -2.985 1.00 83.31 92 ILE A N 1
ATOM 736 C CA . ILE A 1 92 ? 3.509 2.633 -2.601 1.00 83.31 92 ILE A CA 1
ATOM 737 C C . ILE A 1 92 ? 2.412 1.582 -2.411 1.00 83.31 92 ILE A C 1
ATOM 739 O O . ILE A 1 92 ? 1.767 1.558 -1.361 1.00 83.31 92 ILE A O 1
ATOM 743 N N . LEU A 1 93 ? 2.214 0.692 -3.389 1.00 82.50 93 LEU A N 1
ATOM 744 C CA . LEU A 1 93 ? 1.142 -0.311 -3.354 1.00 82.50 93 LEU A CA 1
ATOM 745 C C . LEU A 1 93 ? 1.281 -1.269 -2.163 1.00 82.50 93 LEU A C 1
ATOM 747 O O . LEU A 1 93 ? 0.292 -1.590 -1.503 1.00 82.50 93 LEU A O 1
ATOM 751 N N . MET A 1 94 ? 2.510 -1.671 -1.840 1.00 84.62 94 MET A N 1
ATOM 752 C CA . MET A 1 94 ? 2.811 -2.601 -0.747 1.00 84.62 94 MET A CA 1
ATOM 753 C C . MET A 1 94 ? 3.101 -1.899 0.589 1.00 84.62 94 MET A C 1
ATOM 755 O O . MET A 1 94 ? 3.356 -2.567 1.594 1.00 84.62 94 MET A O 1
ATOM 759 N N . ASN A 1 95 ? 3.056 -0.562 0.633 1.00 83.31 95 ASN A N 1
ATOM 760 C CA . ASN A 1 95 ? 3.432 0.257 1.791 1.00 83.31 95 ASN A CA 1
ATOM 761 C C . ASN A 1 95 ? 4.805 -0.130 2.382 1.00 83.31 95 ASN A C 1
ATOM 763 O O . ASN A 1 95 ? 4.958 -0.230 3.604 1.00 83.31 95 ASN A O 1
ATOM 767 N N . LEU A 1 96 ? 5.808 -0.373 1.531 1.00 86.56 96 LEU A N 1
ATOM 768 C CA . LEU A 1 96 ? 7.111 -0.898 1.960 1.00 86.56 96 LEU A CA 1
ATOM 769 C C . LEU A 1 96 ? 7.807 0.024 2.966 1.00 86.56 96 LEU A C 1
ATOM 771 O O . LEU A 1 96 ? 8.331 -0.458 3.964 1.00 86.56 96 LEU A O 1
ATOM 775 N N . SER A 1 97 ? 7.728 1.341 2.772 1.00 84.44 97 SER A N 1
ATOM 776 C CA . SER A 1 97 ? 8.306 2.342 3.685 1.00 84.44 97 SER A CA 1
ATOM 777 C C . SER A 1 97 ? 7.730 2.304 5.105 1.00 84.44 97 SER A C 1
ATOM 779 O O . SER A 1 97 ? 8.376 2.744 6.052 1.00 84.44 97 SER A O 1
ATOM 781 N N . LYS A 1 98 ? 6.513 1.775 5.267 1.00 82.88 98 LYS A N 1
ATOM 782 C CA . LYS A 1 98 ? 5.860 1.596 6.568 1.00 82.88 98 LYS A CA 1
ATOM 783 C C . LYS A 1 98 ? 6.139 0.221 7.173 1.00 82.88 98 LYS A C 1
ATOM 785 O O . LYS A 1 98 ? 6.145 0.083 8.394 1.00 82.88 98 LYS A O 1
ATOM 790 N N . ASN A 1 99 ? 6.304 -0.790 6.325 1.00 83.88 99 ASN A N 1
ATOM 791 C CA . ASN A 1 99 ? 6.420 -2.189 6.732 1.00 83.88 99 ASN A CA 1
ATOM 792 C C . ASN A 1 99 ? 7.873 -2.638 6.941 1.00 83.88 99 ASN A C 1
ATOM 794 O O . ASN A 1 99 ? 8.107 -3.632 7.625 1.00 83.88 99 ASN A O 1
ATOM 798 N N . LEU A 1 100 ? 8.839 -1.917 6.372 1.00 88.38 100 LEU A N 1
ATOM 799 C CA . LEU A 1 100 ? 10.265 -2.203 6.470 1.00 88.38 100 LEU A CA 1
ATOM 800 C C . LEU A 1 100 ? 10.979 -1.143 7.310 1.00 88.38 100 LEU A C 1
ATOM 802 O O . LEU A 1 100 ? 10.596 0.025 7.347 1.00 88.38 100 LEU A O 1
ATOM 806 N N . THR A 1 101 ? 12.062 -1.549 7.972 1.00 94.25 101 THR A N 1
ATOM 807 C CA . THR A 1 101 ? 13.020 -0.591 8.534 1.00 94.25 101 THR A CA 1
ATOM 808 C C . THR A 1 101 ? 13.746 0.131 7.401 1.00 94.25 101 THR A C 1
ATOM 810 O O . THR A 1 101 ? 13.824 -0.387 6.289 1.00 94.25 101 THR A O 1
ATOM 813 N N . LYS A 1 102 ? 14.340 1.297 7.683 1.00 91.88 102 LYS A N 1
ATOM 814 C CA . LYS A 1 102 ? 15.106 2.052 6.679 1.00 91.88 102 LYS A CA 1
ATOM 815 C C . LYS A 1 102 ? 16.165 1.180 5.990 1.00 91.88 102 LYS A C 1
ATOM 817 O O . LYS A 1 102 ? 16.207 1.133 4.772 1.00 91.88 102 LYS A O 1
ATOM 822 N N . ASN A 1 103 ? 16.956 0.429 6.757 1.00 95.94 103 ASN A N 1
ATOM 823 C CA . ASN A 1 103 ? 17.999 -0.431 6.189 1.00 95.94 103 ASN A CA 1
ATOM 824 C C . ASN A 1 103 ? 17.416 -1.545 5.309 1.00 95.94 103 ASN A C 1
ATOM 826 O O . ASN A 1 103 ? 17.931 -1.801 4.228 1.00 95.94 103 ASN A O 1
ATOM 830 N N . ALA A 1 104 ? 16.329 -2.190 5.748 1.00 94.69 104 ALA A N 1
ATOM 831 C CA . ALA A 1 104 ? 15.674 -3.220 4.947 1.00 94.69 104 ALA A CA 1
ATOM 832 C C . ALA A 1 104 ? 15.055 -2.638 3.666 1.00 94.69 104 ALA A C 1
ATOM 834 O O . ALA A 1 104 ? 15.128 -3.269 2.618 1.00 94.69 104 ALA A O 1
ATOM 835 N N . PHE A 1 105 ? 14.488 -1.432 3.738 1.00 94.81 105 PHE A N 1
ATOM 836 C CA . PHE A 1 105 ? 13.950 -0.723 2.582 1.00 94.81 105 PHE A CA 1
ATOM 837 C C . PHE A 1 105 ? 15.032 -0.436 1.535 1.00 94.81 105 PHE A C 1
ATOM 839 O O . PHE A 1 105 ? 14.824 -0.746 0.367 1.00 94.81 105 PHE A O 1
ATOM 846 N N . GLU A 1 106 ? 16.192 0.084 1.947 1.00 95.69 106 GLU A N 1
ATOM 847 C CA . GLU A 1 106 ? 17.307 0.358 1.027 1.00 95.69 106 GLU A CA 1
ATOM 848 C C . GLU A 1 106 ? 17.850 -0.923 0.379 1.00 95.69 106 GLU A C 1
ATOM 850 O O . GLU A 1 106 ? 18.081 -0.950 -0.827 1.00 95.69 106 GLU A O 1
ATOM 855 N N . ILE A 1 107 ? 17.989 -2.012 1.147 1.00 96.81 107 ILE A N 1
ATOM 856 C CA . ILE A 1 107 ? 18.419 -3.312 0.607 1.00 96.81 107 ILE A CA 1
ATOM 857 C C . ILE A 1 107 ? 17.411 -3.825 -0.428 1.00 96.81 107 ILE A C 1
ATOM 859 O O . ILE A 1 107 ? 17.805 -4.247 -1.512 1.00 96.81 107 ILE A O 1
ATOM 863 N N . VAL A 1 108 ? 16.113 -3.778 -0.111 1.00 95.56 108 VAL A N 1
ATOM 864 C CA . VAL A 1 108 ? 15.054 -4.225 -1.027 1.00 95.56 108 VAL A CA 1
ATOM 865 C C . VAL A 1 108 ? 15.022 -3.366 -2.288 1.00 95.56 108 VAL A C 1
ATOM 867 O O . VAL A 1 108 ? 14.915 -3.925 -3.374 1.00 95.56 108 VAL A O 1
ATOM 870 N N . ARG A 1 109 ? 15.158 -2.041 -2.162 1.00 95.50 109 ARG A N 1
ATOM 871 C CA . ARG A 1 109 ? 15.244 -1.122 -3.303 1.00 95.50 109 ARG A CA 1
ATOM 872 C C . ARG A 1 109 ? 16.400 -1.480 -4.222 1.00 95.50 109 ARG A C 1
ATOM 874 O O . ARG A 1 109 ? 16.196 -1.640 -5.419 1.00 95.50 109 ARG A O 1
ATOM 881 N N . TYR A 1 110 ? 17.591 -1.621 -3.648 1.00 95.75 110 TYR A N 1
ATOM 882 C CA . TYR A 1 110 ? 18.792 -1.939 -4.405 1.00 95.75 110 TYR A CA 1
ATOM 883 C C . TYR A 1 110 ? 18.637 -3.265 -5.156 1.00 95.75 110 TYR A C 1
ATOM 885 O O . TYR A 1 110 ? 18.720 -3.295 -6.377 1.00 95.75 110 TYR A O 1
ATOM 893 N N . VAL A 1 111 ? 18.307 -4.347 -4.444 1.00 96.88 111 VAL A N 1
ATOM 894 C CA . VAL A 1 111 ? 18.175 -5.682 -5.049 1.00 96.88 111 VAL A CA 1
ATOM 895 C C . VAL A 1 111 ? 17.064 -5.727 -6.101 1.00 96.88 111 VAL A C 1
ATOM 897 O O . VAL A 1 111 ? 17.230 -6.377 -7.128 1.00 96.88 111 VAL A O 1
ATOM 900 N N . PHE A 1 112 ? 15.939 -5.041 -5.878 1.00 95.75 112 PHE A N 1
ATOM 901 C CA . PHE A 1 112 ? 14.854 -4.980 -6.858 1.00 95.75 112 PHE A CA 1
ATOM 902 C C . PHE A 1 112 ? 15.304 -4.318 -8.163 1.00 95.75 112 PHE A C 1
ATOM 904 O O . PHE A 1 112 ? 15.073 -4.882 -9.233 1.00 95.75 112 PHE A O 1
ATOM 911 N N . ASN A 1 113 ? 15.958 -3.156 -8.071 1.00 94.31 113 ASN A N 1
ATOM 912 C CA . ASN A 1 113 ? 16.448 -2.435 -9.243 1.00 94.31 113 ASN A CA 1
ATOM 913 C C . ASN A 1 113 ? 17.481 -3.272 -10.009 1.00 94.31 113 ASN A C 1
ATOM 915 O O . ASN A 1 113 ? 17.373 -3.381 -11.222 1.00 94.31 113 ASN A O 1
ATOM 919 N N . GLU A 1 114 ? 18.411 -3.943 -9.321 1.00 94.94 114 GLU A N 1
ATOM 920 C CA . GLU A 1 114 ? 19.389 -4.839 -9.961 1.00 94.94 114 GLU A CA 1
ATOM 921 C C . GLU A 1 114 ? 18.723 -6.016 -10.688 1.00 94.94 114 G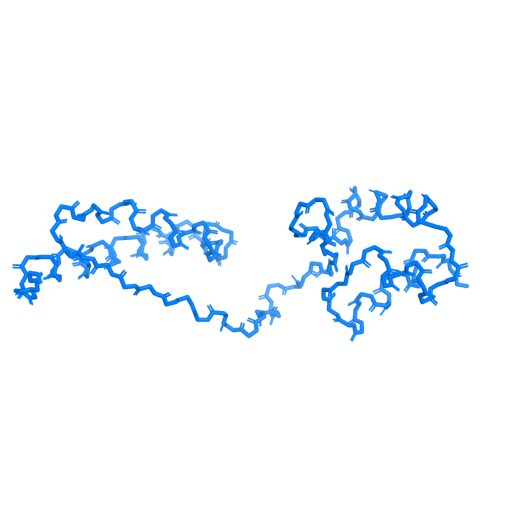LU A C 1
ATOM 923 O O . GLU A 1 114 ? 19.102 -6.367 -11.803 1.00 94.94 114 GLU A O 1
ATOM 928 N N . ILE A 1 115 ? 17.699 -6.634 -10.090 1.00 93.50 115 ILE A N 1
ATOM 929 C CA . ILE A 1 115 ? 16.954 -7.723 -10.739 1.00 93.50 115 ILE A CA 1
ATOM 930 C C . ILE A 1 115 ? 16.247 -7.218 -12.002 1.00 93.50 115 ILE A C 1
ATOM 932 O O . ILE A 1 115 ? 16.252 -7.910 -13.020 1.00 93.50 115 ILE A O 1
ATOM 936 N N . LEU A 1 116 ? 15.633 -6.034 -11.941 1.00 93.56 116 LEU A N 1
ATOM 937 C CA . LEU A 1 116 ? 14.890 -5.478 -13.068 1.00 93.56 116 LEU A CA 1
ATOM 938 C C . LEU A 1 116 ? 15.818 -4.989 -14.188 1.00 93.56 116 LEU A C 1
ATOM 940 O O . LEU A 1 116 ? 15.554 -5.308 -15.344 1.00 93.56 116 LEU A O 1
ATOM 944 N N . ASN A 1 117 ? 16.926 -4.326 -13.847 1.00 91.19 117 ASN A N 1
ATOM 945 C CA . ASN A 1 117 ? 17.995 -3.959 -14.782 1.00 91.19 117 ASN A CA 1
ATOM 946 C C . ASN A 1 117 ? 18.499 -5.187 -15.545 1.00 91.19 117 ASN A C 1
ATOM 948 O O . ASN A 1 117 ? 18.469 -5.213 -16.770 1.00 91.19 117 ASN A O 1
ATOM 952 N N . ASN A 1 118 ? 18.856 -6.260 -14.829 1.00 91.50 118 ASN A N 1
ATOM 953 C CA . ASN A 1 118 ? 19.298 -7.511 -15.451 1.00 91.50 118 ASN A CA 1
ATOM 954 C C . ASN A 1 118 ? 18.246 -8.088 -16.412 1.00 91.50 118 ASN A C 1
ATOM 956 O O . ASN A 1 118 ? 18.589 -8.654 -17.449 1.00 91.50 118 ASN A O 1
ATOM 960 N N . ALA A 1 119 ? 16.955 -7.962 -16.087 1.00 90.94 119 ALA A N 1
ATOM 961 C CA . ALA A 1 119 ? 15.891 -8.389 -16.986 1.00 90.94 119 ALA A CA 1
ATOM 962 C C . ALA A 1 119 ? 15.825 -7.507 -18.242 1.00 90.94 119 ALA A C 1
ATOM 964 O O . ALA A 1 119 ? 15.758 -8.054 -19.340 1.00 90.94 119 ALA A O 1
ATOM 965 N N . ILE A 1 120 ? 15.886 -6.181 -18.099 1.00 89.06 120 ILE A N 1
ATOM 966 C CA . ILE A 1 120 ? 15.878 -5.223 -19.215 1.00 89.06 120 ILE A CA 1
ATOM 967 C C . ILE A 1 120 ? 17.072 -5.458 -20.148 1.00 89.06 120 ILE A C 1
ATOM 969 O O . I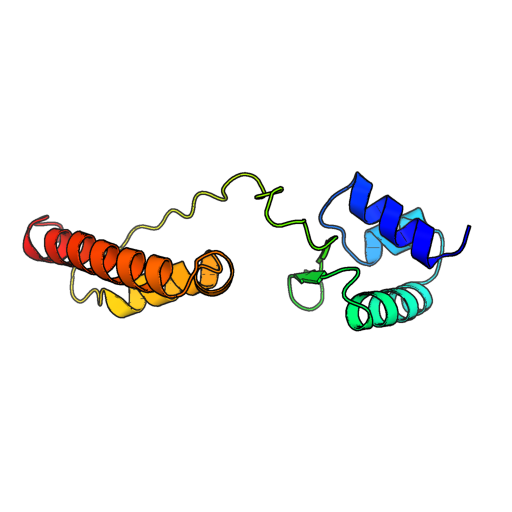LE A 1 120 ? 16.896 -5.505 -21.364 1.00 89.06 120 ILE A O 1
ATOM 973 N N . GLU A 1 121 ? 18.264 -5.675 -19.594 1.00 87.69 121 GLU A N 1
ATOM 974 C CA . GLU A 1 121 ? 19.494 -5.871 -20.366 1.00 87.69 121 GLU A CA 1
ATOM 975 C C . GLU A 1 121 ? 19.567 -7.239 -21.057 1.00 87.69 121 GLU A C 1
ATOM 977 O O . GLU A 1 121 ? 20.126 -7.352 -22.151 1.00 87.69 121 GLU A O 1
ATOM 982 N N . HIS A 1 122 ? 19.022 -8.295 -20.439 1.00 85.75 122 HIS A N 1
ATOM 983 C CA . HIS A 1 122 ? 19.301 -9.670 -20.869 1.00 85.75 122 HIS A CA 1
ATOM 984 C C . HIS A 1 122 ? 18.088 -10.505 -21.282 1.00 85.75 122 HIS A C 1
ATOM 986 O O . HIS A 1 122 ? 18.279 -11.532 -21.930 1.00 85.75 122 HIS A O 1
ATOM 992 N N . SER A 1 123 ? 16.848 -10.123 -20.957 1.00 78.81 123 SER A N 1
ATOM 993 C CA . SER A 1 123 ? 15.687 -10.989 -21.243 1.00 78.81 123 SER A CA 1
ATOM 994 C C . SER A 1 123 ? 15.243 -11.016 -22.708 1.00 78.81 123 SER A C 1
ATOM 996 O O . SER A 1 123 ? 14.320 -11.765 -23.008 1.00 78.81 123 SER A O 1
ATOM 998 N N . GLN A 1 124 ? 15.868 -10.259 -23.622 1.00 68.12 124 GLN A N 1
ATOM 999 C CA . GLN A 1 124 ? 15.539 -10.216 -25.067 1.00 68.12 124 GLN A CA 1
ATOM 1000 C C . GLN A 1 124 ? 14.030 -10.082 -25.379 1.00 68.12 124 GLN A C 1
ATOM 1002 O O . GLN A 1 124 ? 13.580 -10.444 -26.464 1.00 68.12 124 GLN A O 1
ATOM 1007 N N . SER A 1 125 ? 13.229 -9.608 -24.419 1.00 61.47 125 SER A N 1
ATOM 1008 C CA . SER A 1 125 ? 11.782 -9.509 -24.568 1.00 61.47 125 SER A CA 1
ATOM 1009 C C . SER A 1 125 ? 11.471 -8.178 -25.237 1.00 61.47 125 SER A C 1
ATOM 1011 O O . SER A 1 125 ? 11.453 -7.144 -24.567 1.00 61.47 125 SER A O 1
ATOM 1013 N N . ASP A 1 126 ? 11.248 -8.235 -26.547 1.00 55.31 126 ASP A N 1
ATOM 1014 C CA . ASP A 1 126 ? 10.707 -7.142 -27.363 1.00 55.31 126 ASP A CA 1
ATOM 1015 C C . ASP A 1 126 ? 9.173 -7.066 -27.312 1.00 55.31 126 ASP A C 1
ATOM 1017 O O . ASP A 1 126 ? 8.511 -8.118 -27.127 1.00 55.31 126 ASP A O 1
#

Mean predicted aligned error: 14.5 Å

Nearest PDB structures (foldseek):
  4rs8-assembly1_B  TM=8.536E-01  e=2.832E-03  Sulfolobus sp. NOB8H2
  5k5r-assembly1_C  TM=7.909E-01  e=3.401E-03  Sulfolobus sp. NOB8H2
  5k5q-assembly1_E  TM=8.423E-01  e=7.067E-03  Sulfolobus sp. NOB8H2
  5kk1-assembly1_A  TM=6.990E-01  e=4.612E-03  Sulfolobus sp. NOB8H2
  5k5q-assembly1_B  TM=7.210E-01  e=1.083E-02  Sulfolobus sp. NOB8H2

Radius of gyration: 20.16 Å; Cα contacts (8 Å, |Δi|>4): 103; chains: 1; bounding box: 49×24×53 Å